Protein AF-A0A6I2ME11-F1 (afdb_monomer)

Foldseek 3Di:
DPPDDDPDPVSVCCCPPVNDPDPDDLVPDDPVVNVVVVVVVVVVVVVVVVVVVVVVVD

Mean predicted aligned error: 9.38 Å

pLDDT: mean 85.9, std 12.74, range [44.94, 98.44]

Structure (mmCIF, N/CA/C/O backbone):
data_AF-A0A6I2ME11-F1
#
_entry.id   AF-A0A6I2ME11-F1
#
loop_
_atom_site.group_PDB
_atom_site.id
_atom_site.type_symbol
_atom_site.label_atom_id
_atom_site.label_alt_id
_atom_site.label_comp_id
_atom_site.label_asym_id
_atom_site.label_entity_id
_atom_site.label_seq_id
_atom_site.pdbx_PDB_ins_code
_atom_site.Cartn_x
_atom_site.Cartn_y
_atom_site.Cartn_z
_atom_site.occupancy
_atom_site.B_iso_or_equiv
_atom_site.auth_seq_id
_atom_site.auth_comp_id
_atom_site.auth_asym_id
_atom_site.auth_atom_id
_atom_site.pdbx_PDB_model_num
ATOM 1 N N . MET A 1 1 ? -11.103 17.541 10.915 1.00 44.94 1 MET A N 1
ATOM 2 C CA . MET A 1 1 ? -12.431 17.261 10.334 1.00 44.94 1 MET A CA 1
ATOM 3 C C . MET A 1 1 ? -13.458 17.501 11.418 1.00 44.94 1 MET A C 1
ATOM 5 O O . MET A 1 1 ? -13.332 16.906 12.477 1.00 44.94 1 MET A O 1
ATOM 9 N N . SER A 1 2 ? -14.380 18.441 11.209 1.00 49.47 2 SER A N 1
ATOM 10 C CA . SER A 1 2 ? -15.487 18.674 12.143 1.00 49.47 2 SER A CA 1
ATOM 11 C C . SER A 1 2 ? -16.349 17.412 12.173 1.00 49.47 2 SER A C 1
ATOM 13 O O . SER A 1 2 ? -16.819 16.993 11.114 1.00 49.47 2 SER A O 1
ATOM 15 N N . GLU A 1 3 ? -16.498 16.765 13.331 1.00 59.25 3 GLU A N 1
ATOM 16 C CA . GLU A 1 3 ? -17.425 15.642 13.492 1.00 59.25 3 GLU A CA 1
ATOM 17 C C . GLU A 1 3 ? -18.848 16.157 13.246 1.00 59.25 3 GLU A C 1
ATOM 19 O O . GLU A 1 3 ? -19.499 16.718 14.129 1.00 59.25 3 GLU A O 1
ATOM 24 N N . LYS A 1 4 ? -19.329 16.026 12.005 1.00 66.62 4 LYS A N 1
ATOM 25 C CA . LYS A 1 4 ? -20.724 16.314 11.677 1.00 66.62 4 LYS A CA 1
ATOM 26 C C . LYS A 1 4 ? -21.581 15.277 12.390 1.00 66.62 4 LYS A C 1
ATOM 28 O O . LYS A 1 4 ? -21.517 14.091 12.068 1.00 66.62 4 LYS A O 1
ATOM 33 N N . LYS A 1 5 ? -22.384 15.734 13.354 1.00 72.12 5 LYS A N 1
ATOM 34 C CA . LYS A 1 5 ? -23.436 14.907 13.946 1.00 72.12 5 LYS A CA 1
ATOM 35 C C . LYS A 1 5 ? -24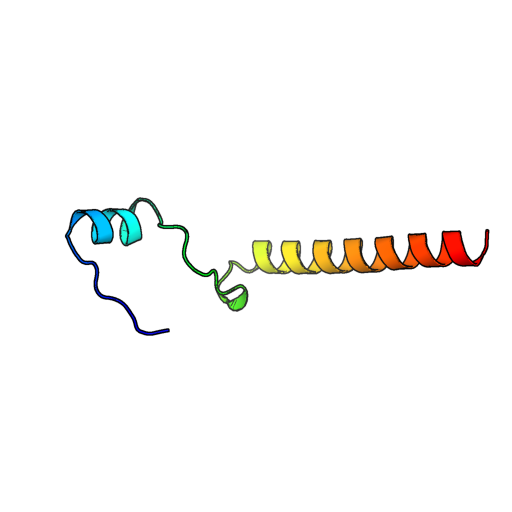.360 14.398 12.831 1.00 72.12 5 LYS A C 1
ATOM 37 O O . LYS A 1 5 ? -24.636 15.160 11.896 1.00 72.12 5 LYS A O 1
ATOM 42 N N . PRO A 1 6 ? -24.811 13.136 12.904 1.00 70.50 6 PRO A N 1
ATOM 43 C CA . PRO A 1 6 ? -25.740 12.595 11.925 1.00 70.50 6 PRO A CA 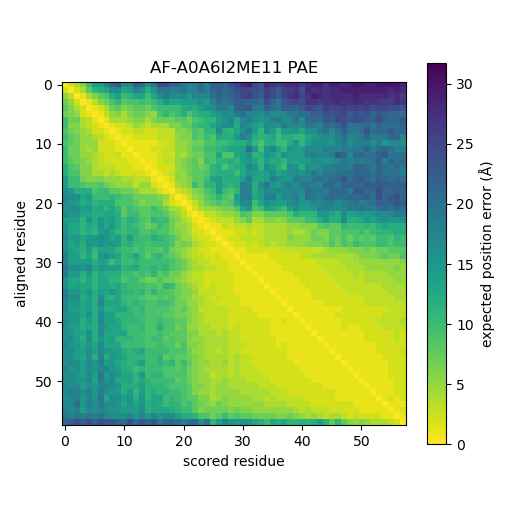1
ATOM 44 C C . PRO A 1 6 ? -27.007 13.455 11.903 1.00 70.50 6 PRO A C 1
ATOM 46 O O . PRO A 1 6 ? -27.517 13.867 12.943 1.00 70.50 6 PRO A O 1
ATOM 49 N N . PHE A 1 7 ? -27.477 13.776 10.698 1.00 81.38 7 PHE A N 1
ATOM 50 C CA . PHE A 1 7 ? -28.660 14.619 10.505 1.00 81.38 7 PHE A CA 1
ATOM 51 C C . PHE A 1 7 ? -29.947 13.911 10.953 1.00 81.38 7 PHE A C 1
ATOM 53 O O . PHE A 1 7 ? -30.912 14.563 11.338 1.00 81.38 7 PHE A O 1
ATOM 60 N N . ASN A 1 8 ? -29.959 12.579 10.900 1.00 84.00 8 ASN A N 1
ATOM 61 C CA . ASN A 1 8 ? -31.068 11.740 11.331 1.00 84.00 8 ASN A CA 1
ATOM 62 C C . ASN A 1 8 ? -30.571 10.347 11.762 1.00 84.00 8 ASN A C 1
ATOM 64 O O . ASN A 1 8 ? -29.402 10.005 11.574 1.00 84.00 8 ASN A O 1
ATOM 68 N N . ASP A 1 9 ? -31.492 9.552 12.303 1.00 85.50 9 ASP A N 1
ATOM 69 C CA . ASP A 1 9 ? -31.241 8.209 12.842 1.00 85.50 9 ASP A CA 1
ATOM 70 C C . ASP A 1 9 ? -30.834 7.194 11.757 1.00 85.50 9 ASP A C 1
ATOM 72 O O . ASP A 1 9 ? -29.978 6.342 11.969 1.00 85.50 9 ASP A O 1
ATOM 76 N N . ALA A 1 10 ? -31.368 7.340 10.539 1.00 82.50 10 ALA A N 1
ATOM 77 C CA . ALA A 1 10 ? -30.992 6.500 9.401 1.00 82.50 10 ALA A CA 1
ATOM 78 C C . ALA A 1 10 ? -29.513 6.686 9.017 1.00 82.50 10 ALA A C 1
ATOM 80 O O . ALA A 1 10 ? -28.813 5.715 8.742 1.00 82.50 10 ALA A O 1
ATOM 81 N N . MET A 1 11 ? -29.010 7.923 9.050 1.00 79.94 11 MET A N 1
ATOM 82 C CA . MET A 1 11 ? -27.598 8.222 8.804 1.00 79.94 11 MET A CA 1
ATOM 83 C C . MET A 1 11 ? -26.692 7.709 9.927 1.00 79.94 11 MET A C 1
ATOM 85 O O . MET A 1 11 ? -25.553 7.334 9.647 1.00 79.94 11 MET A O 1
ATOM 89 N N . ASP A 1 12 ? -27.170 7.680 11.174 1.00 82.56 12 ASP A N 1
ATOM 90 C CA . ASP A 1 12 ? -26.414 7.101 12.289 1.00 82.56 12 ASP A CA 1
ATOM 91 C C . ASP A 1 12 ? -26.362 5.568 12.200 1.00 82.56 12 ASP A C 1
ATOM 93 O O . ASP A 1 12 ? -25.285 4.981 12.311 1.00 82.56 12 ASP A O 1
ATOM 97 N N . HIS A 1 13 ? -27.487 4.922 11.874 1.00 83.25 13 HIS A N 1
ATOM 98 C CA . HIS A 1 13 ? -27.547 3.484 11.601 1.00 83.25 13 HIS A CA 1
ATOM 99 C C . HIS A 1 13 ? -26.623 3.096 10.441 1.00 83.25 13 HIS A C 1
ATOM 101 O O . HIS A 1 13 ? -25.803 2.190 10.566 1.00 83.25 13 HIS A O 1
ATOM 107 N N . MET A 1 14 ? -26.677 3.828 9.330 1.00 81.94 14 MET A N 1
ATOM 108 C CA . MET A 1 14 ? -25.835 3.557 8.165 1.00 81.94 14 MET A CA 1
ATOM 109 C C . MET A 1 14 ? -24.340 3.757 8.477 1.00 81.94 14 MET A C 1
ATOM 111 O O . MET A 1 14 ? -23.495 2.995 8.012 1.00 81.94 14 MET A O 1
ATOM 115 N N . LYS A 1 15 ? -23.989 4.737 9.319 1.00 77.25 15 LYS A N 1
ATOM 116 C CA . LYS A 1 15 ? -22.610 4.942 9.783 1.00 77.25 15 LYS A CA 1
ATOM 117 C C . LYS A 1 15 ? -22.126 3.820 10.705 1.00 77.25 15 LYS A C 1
ATOM 119 O O . LYS A 1 15 ? -20.999 3.358 10.533 1.00 77.25 15 LYS A O 1
ATOM 124 N N . ASN A 1 16 ? -22.943 3.418 11.675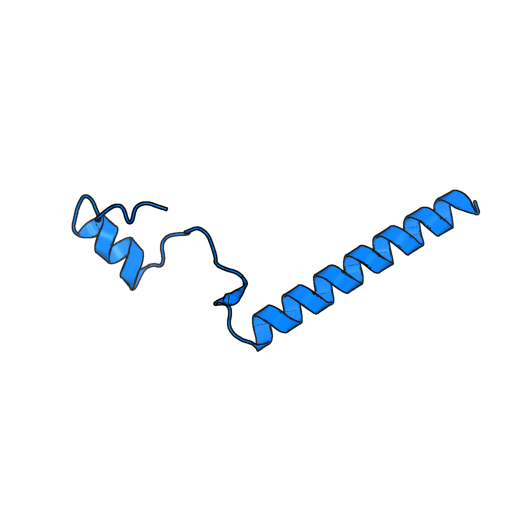 1.00 77.81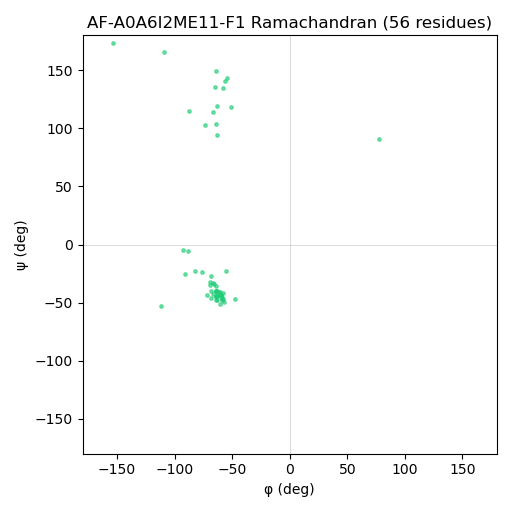 16 ASN A N 1
ATOM 125 C CA . ASN A 1 16 ? -22.527 2.528 12.762 1.00 77.81 16 ASN A CA 1
ATOM 126 C C . ASN A 1 16 ? -22.738 1.035 12.451 1.00 77.81 16 ASN A C 1
ATOM 128 O O . ASN A 1 16 ? -22.032 0.205 13.019 1.00 77.81 16 ASN A O 1
ATOM 132 N N . VAL A 1 17 ? -23.684 0.692 11.572 1.00 75.75 17 VAL A N 1
ATOM 133 C CA . VAL A 1 17 ? -24.090 -0.694 11.273 1.00 75.75 17 VAL A CA 1
ATOM 134 C C . VAL A 1 17 ? -23.684 -1.107 9.864 1.00 75.75 17 VAL A C 1
ATOM 136 O O . VAL A 1 17 ? -23.016 -2.122 9.692 1.00 75.75 17 VAL A O 1
ATOM 139 N N . GLU A 1 18 ? -24.062 -0.323 8.854 1.00 79.06 18 GLU A N 1
ATOM 140 C CA . GLU A 1 18 ? -23.799 -0.672 7.448 1.00 79.06 18 GLU A CA 1
ATOM 141 C C . GLU A 1 18 ? -22.379 -0.300 7.006 1.00 79.06 18 GLU A C 1
ATOM 143 O O . GLU A 1 18 ? -21.835 -0.898 6.08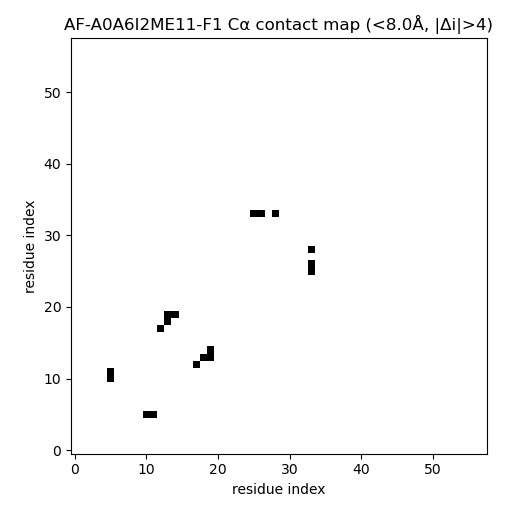0 1.00 79.06 18 GLU A O 1
ATOM 148 N N . GLY A 1 19 ? -21.757 0.650 7.707 1.00 69.31 19 GLY A N 1
ATOM 149 C CA . GLY A 1 19 ? -20.433 1.162 7.392 1.00 69.31 19 GLY A CA 1
ATOM 150 C C . GLY A 1 19 ? -20.485 2.142 6.224 1.00 69.31 19 GLY A C 1
ATOM 151 O O . GLY A 1 19 ? -20.315 1.778 5.064 1.00 69.31 19 GLY A O 1
ATOM 152 N N . MET A 1 20 ? -20.662 3.425 6.531 1.00 73.88 20 MET A N 1
ATOM 153 C CA . MET A 1 20 ? -20.515 4.483 5.531 1.00 73.88 20 MET A CA 1
ATOM 154 C C . MET A 1 20 ? -19.055 4.536 5.041 1.00 73.88 20 MET A C 1
ATOM 156 O O . MET A 1 20 ? -18.141 4.539 5.874 1.00 73.88 20 MET A O 1
ATOM 160 N N . PRO A 1 21 ? -18.801 4.651 3.722 1.00 67.62 21 PRO A N 1
ATOM 161 C CA . PRO A 1 21 ? -17.467 4.944 3.222 1.00 67.62 21 PRO A CA 1
ATOM 162 C C . PRO A 1 21 ? -17.064 6.341 3.707 1.00 67.62 21 PRO A C 1
ATOM 164 O O . PRO A 1 21 ? -17.558 7.363 3.235 1.00 67.62 21 PRO A O 1
ATOM 167 N N . THR A 1 22 ? -16.199 6.365 4.713 1.00 71.50 22 THR A N 1
ATOM 168 C CA . THR A 1 22 ? -15.606 7.564 5.306 1.00 71.50 22 THR A CA 1
ATOM 169 C C . THR A 1 22 ? -14.130 7.626 4.939 1.00 71.50 22 THR A C 1
ATOM 171 O O . THR A 1 22 ? -13.545 6.622 4.528 1.00 71.50 22 THR A O 1
ATOM 174 N N . ASP A 1 23 ? -13.503 8.785 5.136 1.00 75.75 23 ASP A N 1
ATOM 175 C CA . ASP A 1 23 ? -12.050 8.904 5.074 1.00 75.75 23 ASP A CA 1
ATOM 176 C C . ASP A 1 23 ? -11.396 7.848 5.973 1.00 75.75 23 ASP A C 1
ATOM 178 O O . ASP A 1 23 ? -11.613 7.798 7.189 1.00 75.75 23 ASP A O 1
ATOM 182 N N . VAL A 1 24 ? -10.619 6.965 5.346 1.00 75.56 24 VAL A N 1
ATOM 183 C CA . VAL A 1 24 ? -9.973 5.843 6.019 1.00 75.56 24 VAL A CA 1
ATOM 184 C C . VAL A 1 24 ? -8.628 6.305 6.557 1.00 75.56 24 VAL A C 1
ATOM 186 O O . VAL A 1 24 ? -7.699 6.602 5.806 1.00 75.56 24 VAL A O 1
ATOM 189 N N . ASP A 1 25 ? -8.490 6.309 7.881 1.00 84.00 25 ASP A N 1
ATOM 190 C CA . ASP A 1 25 ? -7.183 6.465 8.509 1.00 84.00 25 ASP A CA 1
ATOM 191 C C . ASP A 1 25 ? -6.379 5.168 8.341 1.00 84.00 25 ASP A C 1
ATOM 193 O O . ASP A 1 25 ? -6.579 4.181 9.055 1.00 84.00 25 ASP A O 1
ATOM 197 N N . LEU A 1 26 ? -5.430 5.183 7.403 1.00 81.81 26 LEU A N 1
ATOM 198 C CA . LEU A 1 26 ? -4.545 4.053 7.107 1.00 81.81 26 LEU A CA 1
ATOM 199 C C . LEU A 1 26 ? -3.768 3.558 8.342 1.00 81.81 26 LEU A C 1
ATOM 201 O O . LEU A 1 26 ? -3.353 2.397 8.388 1.00 81.81 26 LEU A O 1
ATOM 205 N N . LYS A 1 27 ? -3.578 4.402 9.369 1.00 84.38 27 LYS A N 1
ATOM 206 C CA . LYS A 1 27 ? -2.921 4.005 10.624 1.00 84.38 27 LYS A CA 1
ATOM 207 C C . LYS A 1 27 ? -3.834 3.170 11.525 1.00 84.38 27 LYS A C 1
ATOM 209 O O . LYS A 1 27 ? -3.318 2.401 12.337 1.00 84.38 27 LYS A O 1
ATOM 214 N N . LYS A 1 28 ? -5.156 3.279 11.371 1.00 87.06 28 LYS A N 1
ATOM 215 C CA . LYS A 1 28 ? -6.160 2.530 12.147 1.00 87.06 28 LYS A CA 1
ATOM 216 C C . LYS A 1 28 ? -6.517 1.172 11.543 1.00 87.06 28 LYS A C 1
ATOM 218 O O . LYS A 1 28 ? -7.247 0.410 12.168 1.00 87.06 28 LYS A O 1
ATOM 223 N N . LEU A 1 29 ? -5.997 0.845 10.360 1.00 89.12 29 LEU A N 1
ATOM 224 C CA . LEU A 1 29 ? -6.237 -0.456 9.741 1.00 89.12 29 LEU A CA 1
ATOM 225 C C . LEU A 1 29 ? -5.633 -1.607 10.577 1.00 89.12 29 LEU A C 1
ATOM 227 O O . LEU A 1 29 ? -4.588 -1.427 11.216 1.00 89.12 29 LEU A O 1
ATOM 231 N N . PRO A 1 30 ? -6.233 -2.813 10.543 1.00 93.00 30 PRO A N 1
ATOM 232 C CA . PRO A 1 30 ? -5.660 -3.998 11.173 1.00 93.00 30 PRO A CA 1
ATOM 233 C C . PRO A 1 30 ? -4.234 -4.263 10.684 1.00 93.00 30 PRO A C 1
ATOM 235 O O . PRO A 1 30 ? -3.932 -4.093 9.501 1.00 93.00 30 PRO A O 1
ATOM 238 N N . LYS A 1 31 ? -3.359 -4.728 11.585 1.00 94.12 31 LYS A N 1
ATOM 239 C CA . LYS A 1 31 ? 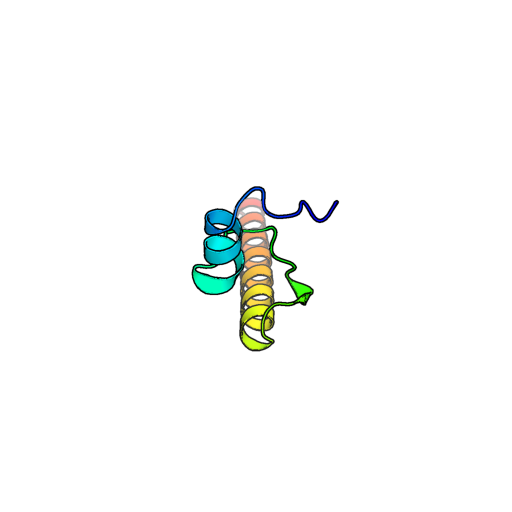-1.939 -4.983 11.279 1.00 94.12 31 LYS A CA 1
ATOM 240 C C . LYS A 1 31 ? -1.731 -5.786 9.982 1.00 94.12 31 LYS A C 1
ATOM 242 O O . LYS A 1 31 ? -0.924 -5.333 9.173 1.00 94.12 31 LYS A O 1
ATOM 247 N N . PRO A 1 32 ? -2.458 -6.895 9.722 1.00 95.44 32 PRO A N 1
ATOM 248 C CA . PRO A 1 32 ? -2.269 -7.661 8.489 1.00 95.44 32 PRO A CA 1
ATOM 249 C C . PRO A 1 32 ? -2.537 -6.832 7.229 1.00 95.44 32 PRO A C 1
ATOM 251 O O . PRO A 1 32 ? -1.740 -6.851 6.296 1.00 95.44 32 PRO A O 1
ATOM 254 N N . LEU A 1 33 ? -3.612 -6.040 7.233 1.00 94.38 33 LEU A N 1
ATOM 255 C CA . LEU A 1 33 ? -3.992 -5.211 6.092 1.00 94.38 33 LEU A CA 1
ATOM 256 C C . LEU A 1 33 ? -3.002 -4.059 5.868 1.00 94.38 33 LEU A C 1
ATOM 258 O O . LEU A 1 33 ? -2.700 -3.714 4.728 1.00 94.38 33 LEU A O 1
ATOM 262 N N . ARG A 1 34 ? -2.436 -3.502 6.946 1.00 93.25 34 ARG A N 1
ATOM 263 C CA . ARG A 1 34 ? -1.371 -2.491 6.850 1.00 93.25 34 ARG A CA 1
ATOM 264 C C . ARG A 1 34 ? -0.110 -3.056 6.204 1.00 93.25 34 ARG A C 1
ATOM 266 O O . ARG A 1 34 ? 0.417 -2.438 5.285 1.00 93.25 34 ARG A O 1
ATOM 273 N N . TYR A 1 35 ? 0.354 -4.226 6.648 1.00 95.31 35 TYR A N 1
ATOM 274 C CA . TYR A 1 35 ? 1.528 -4.873 6.054 1.00 95.31 35 TYR A CA 1
ATOM 275 C C . TYR A 1 35 ? 1.299 -5.252 4.593 1.00 95.31 35 TYR A C 1
ATOM 277 O O . TYR A 1 35 ? 2.183 -5.031 3.769 1.00 95.31 35 TYR A O 1
ATOM 285 N N . PHE A 1 36 ? 0.104 -5.745 4.264 1.00 95.56 36 PHE A N 1
ATOM 286 C CA . PHE A 1 36 ? -0.294 -6.007 2.885 1.00 95.56 36 PHE A CA 1
ATOM 287 C C . PHE A 1 36 ? -0.186 -4.741 2.023 1.00 95.56 36 PHE A C 1
ATOM 289 O O . PHE A 1 36 ? 0.476 -4.756 0.988 1.00 95.56 36 PHE A O 1
ATOM 296 N N . GLY A 1 37 ? -0.751 -3.620 2.482 1.00 93.31 37 GLY A N 1
ATOM 297 C CA . GLY A 1 37 ? -0.654 -2.341 1.776 1.00 93.31 37 GLY A CA 1
ATOM 298 C C . GLY A 1 37 ? 0.791 -1.871 1.570 1.00 93.31 37 GLY A C 1
ATOM 299 O O . GLY A 1 37 ? 1.154 -1.487 0.460 1.00 93.31 37 GLY A O 1
ATOM 300 N N . TYR A 1 38 ? 1.639 -1.952 2.601 1.00 94.38 38 TYR A N 1
ATOM 301 C CA . TYR A 1 38 ? 3.055 -1.577 2.483 1.00 94.38 38 TYR A CA 1
ATOM 302 C C . TYR A 1 38 ? 3.826 -2.474 1.509 1.00 94.38 38 TYR A C 1
ATOM 304 O O . TYR A 1 38 ? 4.629 -1.966 0.727 1.00 94.38 38 TYR A O 1
ATOM 312 N N . PHE A 1 39 ? 3.560 -3.783 1.515 1.00 96.81 39 PHE A N 1
ATOM 313 C CA . PHE A 1 39 ? 4.174 -4.721 0.577 1.00 96.81 39 PHE A CA 1
ATOM 314 C C . PHE A 1 39 ? 3.822 -4.372 -0.871 1.00 96.81 39 PHE A C 1
ATOM 316 O O . PHE A 1 39 ? 4.720 -4.211 -1.696 1.00 96.81 39 PHE A O 1
ATOM 323 N N . PHE A 1 40 ? 2.533 -4.189 -1.172 1.00 97.19 40 PHE A N 1
ATOM 324 C CA . PHE A 1 40 ? 2.088 -3.852 -2.525 1.00 97.19 40 PHE A CA 1
ATOM 325 C C . PHE A 1 40 ? 2.607 -2.490 -2.981 1.00 97.19 40 PHE A C 1
ATOM 327 O O . PHE A 1 40 ? 3.044 -2.356 -4.122 1.00 97.19 40 PHE A O 1
ATOM 334 N N . MET A 1 41 ? 2.623 -1.492 -2.096 1.00 96.44 41 MET A N 1
ATOM 335 C CA . MET A 1 41 ? 3.177 -0.179 -2.419 1.00 96.44 41 MET A CA 1
ATOM 336 C C . MET A 1 41 ? 4.669 -0.267 -2.775 1.00 96.44 41 MET A C 1
ATOM 338 O O . MET A 1 41 ? 5.093 0.317 -3.771 1.00 96.44 41 MET A O 1
ATOM 342 N N . GLY A 1 42 ? 5.449 -1.047 -2.018 1.00 97.75 42 GLY A N 1
ATOM 343 C CA . GLY A 1 42 ? 6.853 -1.320 -2.337 1.00 97.75 42 GLY A CA 1
ATOM 344 C C . GLY A 1 42 ? 7.023 -2.088 -3.651 1.00 97.75 42 GLY A C 1
ATOM 345 O O . GLY A 1 42 ? 7.835 -1.699 -4.488 1.00 97.75 42 GLY A O 1
ATOM 346 N N . PHE A 1 43 ? 6.221 -3.131 -3.869 1.00 98.25 43 PHE A N 1
ATOM 347 C CA . PHE A 1 43 ? 6.237 -3.930 -5.095 1.00 98.25 43 PHE A CA 1
ATOM 348 C C . PHE A 1 43 ? 5.969 -3.079 -6.344 1.00 98.25 43 P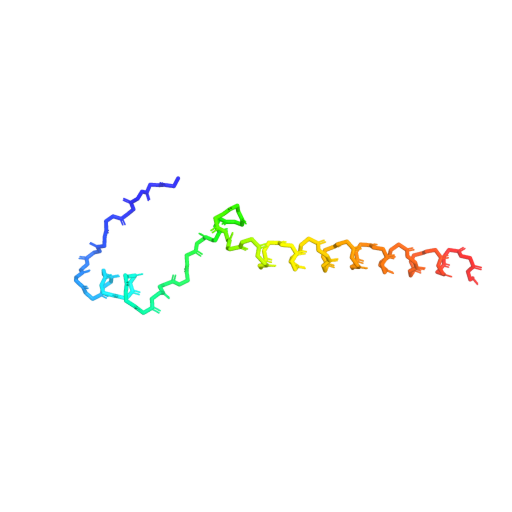HE A C 1
ATOM 350 O O . PHE A 1 43 ? 6.711 -3.172 -7.324 1.00 98.25 43 PHE A O 1
ATOM 357 N N . PHE A 1 44 ? 4.949 -2.217 -6.308 1.00 98.38 44 PHE A N 1
ATOM 358 C CA . PHE A 1 44 ? 4.631 -1.337 -7.431 1.00 98.38 44 PHE A CA 1
ATOM 359 C C . PHE A 1 44 ? 5.698 -0.267 -7.650 1.00 98.38 44 PHE A C 1
ATOM 361 O O . PHE A 1 44 ? 6.060 -0.016 -8.796 1.00 98.38 44 PHE A O 1
ATOM 368 N N . ALA A 1 45 ? 6.244 0.322 -6.583 1.00 98.38 45 ALA A N 1
ATOM 369 C CA . ALA A 1 45 ? 7.338 1.282 -6.705 1.00 98.38 45 ALA A CA 1
ATOM 370 C C . ALA A 1 45 ? 8.562 0.655 -7.392 1.00 98.38 45 ALA A C 1
ATOM 372 O O . ALA A 1 45 ? 9.094 1.226 -8.342 1.00 98.38 45 ALA A O 1
ATOM 373 N N . LEU A 1 46 ? 8.963 -0.549 -6.969 1.00 98.44 46 LEU A N 1
ATOM 374 C CA . LEU A 1 46 ? 10.064 -1.285 -7.595 1.00 98.44 46 LEU A CA 1
ATOM 375 C C . LEU A 1 46 ? 9.749 -1.659 -9.044 1.00 98.44 46 LEU A C 1
ATOM 377 O O . LEU A 1 46 ? 10.587 -1.449 -9.914 1.00 98.44 46 LEU A O 1
ATOM 381 N N . SER A 1 47 ? 8.535 -2.142 -9.318 1.00 98.38 47 SER A N 1
ATOM 382 C CA . SER A 1 47 ? 8.108 -2.496 -10.677 1.00 98.38 47 SER A CA 1
ATOM 383 C C . SER A 1 47 ? 8.173 -1.297 -11.624 1.00 98.38 47 SER A C 1
ATOM 385 O O . SER A 1 47 ? 8.688 -1.416 -12.734 1.00 98.38 47 SER A O 1
ATOM 387 N N . LEU A 1 48 ? 7.711 -0.123 -11.181 1.00 98.38 48 LEU A N 1
ATOM 388 C CA . LEU A 1 48 ? 7.799 1.112 -11.963 1.00 98.38 48 LEU A CA 1
ATOM 389 C C . LEU A 1 48 ? 9.254 1.514 -12.222 1.00 98.38 48 LEU A C 1
ATOM 391 O O . LEU A 1 48 ? 9.594 1.844 -13.355 1.00 98.38 48 LEU A O 1
ATOM 395 N N . ILE A 1 49 ? 10.125 1.437 -11.211 1.00 98.31 49 ILE A N 1
ATOM 396 C CA . ILE A 1 49 ? 11.560 1.708 -11.382 1.00 98.31 49 ILE A CA 1
ATOM 397 C C . ILE A 1 49 ? 12.173 0.741 -12.403 1.00 98.31 49 ILE A C 1
ATOM 399 O O . ILE A 1 49 ? 12.885 1.181 -13.301 1.00 98.31 49 ILE A O 1
ATOM 403 N N . SER A 1 50 ? 11.872 -0.556 -12.318 1.00 97.81 50 SER A N 1
ATOM 404 C CA . SER A 1 50 ? 12.367 -1.557 -13.270 1.00 97.81 50 SER A CA 1
ATOM 405 C C . SER A 1 50 ? 11.920 -1.273 -14.704 1.00 97.81 50 SER A C 1
ATOM 407 O O . SER A 1 50 ? 12.729 -1.399 -15.620 1.00 97.81 50 SER A O 1
ATOM 409 N N . ILE A 1 51 ? 10.668 -0.847 -14.905 1.00 98.31 51 ILE A N 1
ATOM 410 C CA . ILE A 1 51 ? 10.161 -0.447 -16.225 1.00 98.31 51 ILE A CA 1
ATOM 411 C C . ILE A 1 51 ? 10.928 0.771 -16.746 1.00 98.31 51 ILE A C 1
ATOM 413 O O . ILE A 1 51 ? 11.390 0.757 -17.884 1.00 98.31 51 ILE A O 1
ATOM 417 N N . LEU A 1 52 ? 11.102 1.807 -15.920 1.00 98.19 52 LEU A N 1
ATOM 418 C CA . LEU A 1 52 ? 11.828 3.018 -16.311 1.00 98.19 52 LEU A CA 1
ATOM 419 C C . LEU A 1 52 ? 13.286 2.721 -16.677 1.00 98.19 52 LEU A C 1
ATOM 421 O O . LEU A 1 52 ? 13.781 3.252 -17.666 1.00 98.19 52 LEU A O 1
ATOM 425 N N . LEU A 1 53 ? 13.955 1.850 -15.918 1.00 98.00 53 LEU A N 1
ATOM 426 C CA . LEU A 1 53 ? 15.307 1.394 -16.239 1.00 98.00 53 LEU A CA 1
ATOM 427 C C . LEU A 1 53 ? 15.333 0.614 -17.556 1.00 98.00 53 LEU A C 1
ATOM 429 O O . LEU A 1 53 ? 16.197 0.863 -18.388 1.00 98.00 53 LEU A O 1
ATOM 433 N N . GLY A 1 54 ? 14.372 -0.287 -17.772 1.00 97.88 54 GLY A N 1
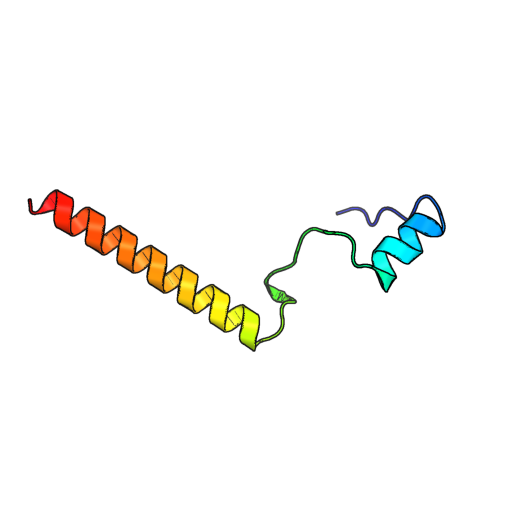ATOM 434 C CA . GLY A 1 54 ? 14.240 -1.018 -19.032 1.00 97.88 54 GLY A CA 1
ATOM 435 C C . GLY A 1 54 ? 14.069 -0.090 -20.236 1.00 97.88 54 GLY A C 1
ATOM 436 O O . GLY A 1 54 ? 14.711 -0.306 -21.254 1.00 97.88 54 GLY A O 1
ATOM 437 N N . ILE A 1 55 ? 13.271 0.972 -20.101 1.00 97.62 55 ILE A N 1
ATOM 438 C CA . ILE A 1 55 ? 13.119 2.003 -21.140 1.00 97.62 55 ILE A CA 1
ATOM 439 C C . ILE A 1 55 ? 14.420 2.790 -21.330 1.00 97.62 55 ILE A C 1
ATOM 441 O O . ILE A 1 55 ? 14.794 3.069 -22.459 1.00 97.62 55 ILE A O 1
ATOM 445 N N . PHE A 1 56 ? 15.107 3.159 -20.248 1.00 96.44 56 PHE A N 1
ATOM 446 C CA . PHE A 1 56 ? 16.340 3.948 -20.318 1.00 96.44 56 PHE A CA 1
ATOM 447 C C . PHE A 1 56 ? 17.501 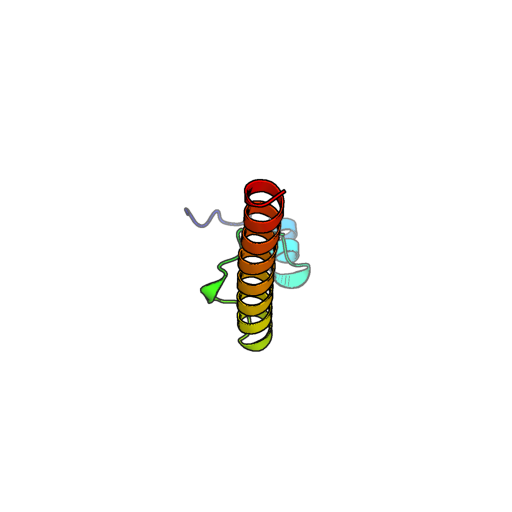3.200 -20.992 1.00 96.44 56 PHE A C 1
ATOM 449 O O . PHE A 1 56 ? 18.337 3.826 -21.639 1.00 96.44 56 PHE A O 1
ATOM 456 N N . PHE A 1 57 ? 17.573 1.879 -20.816 1.00 94.69 57 PHE A N 1
ATOM 457 C CA . PHE A 1 57 ? 18.622 1.034 -21.396 1.00 94.69 57 PHE A CA 1
ATOM 458 C C . PHE A 1 57 ? 18.258 0.415 -22.756 1.00 94.69 57 PHE A C 1
ATOM 460 O O . PHE A 1 57 ? 19.106 -0.266 -23.335 1.00 94.69 57 PHE A O 1
ATOM 467 N N . SER A 1 58 ? 17.025 0.607 -23.236 1.00 83.88 58 SER A N 1
ATOM 468 C CA . SER A 1 58 ? 16.561 0.130 -24.546 1.00 83.88 58 SER A CA 1
ATOM 469 C C . SER A 1 58 ? 16.768 1.166 -25.642 1.00 83.88 58 SER A C 1
ATOM 471 O O . SER A 1 58 ? 16.843 0.704 -26.802 1.00 83.88 58 SER A O 1
#

Secondary structure (DSSP, 8-state):
------SSHHHHHIIIII-------TTSS-HHHHHHHHHHHHHHHHHHHHHHHHHHH-

Solvent-accessible surface area (backbone atoms only — not comparable to full-atom values): 3659 Å² total; per-residue (Å²): 131,84,85,74,73,63,92,45,69,68,55,43,46,36,48,77,72,72,56,58,95,62,92,75,60,71,86,75,47,57,70,70,61,42,52,51,52,54,49,52,54,50,52,51,54,51,51,51,51,53,51,54,50,53,60,74,78,105

Sequence (58 aa):
MSEKKPFNDAMDHMKNVEGMPTDVDLKKLPKPLRYFGYFFMGFFALSLISILLGIFFS

Organism: NCBI:txid324768

Radius of gyration: 19.65 Å; Cα contacts (8 Å, |Δi|>4): 9; chains: 1; bounding box: 50×26×38 Å